Protein AF-A0A2T2UCF2-F1 (afdb_monomer_lite)

Structure (mmCIF, N/CA/C/O backbone):
data_AF-A0A2T2UCF2-F1
#
_entry.id   AF-A0A2T2UCF2-F1
#
loop_
_atom_site.group_PDB
_atom_site.id
_atom_site.type_symbol
_atom_site.label_atom_id
_atom_site.label_alt_id
_atom_site.label_comp_id
_atom_site.label_asym_id
_atom_site.label_entity_id
_atom_site.label_seq_id
_atom_site.pdbx_PDB_ins_code
_atom_site.Cartn_x
_atom_site.Cartn_y
_atom_site.Cartn_z
_atom_site.occupancy
_atom_site.B_iso_or_equiv
_atom_site.auth_seq_id
_atom_site.auth_comp_id
_atom_site.auth_asym_id
_atom_site.auth_atom_id
_atom_site.pdbx_PDB_model_num
ATOM 1 N N . MET A 1 1 ? -23.569 41.571 60.015 1.00 49.88 1 MET A N 1
ATOM 2 C CA . MET A 1 1 ? -22.313 40.827 59.769 1.00 49.88 1 MET A CA 1
ATOM 3 C C . MET A 1 1 ? -22.209 40.554 58.275 1.00 49.88 1 MET A C 1
ATOM 5 O O . MET A 1 1 ? -23.110 39.932 57.734 1.00 49.88 1 MET A O 1
ATOM 9 N N . LEU A 1 2 ? -21.183 41.086 57.600 1.00 51.53 2 LEU A N 1
ATOM 10 C CA . LEU A 1 2 ? -20.916 40.811 56.183 1.00 51.53 2 LEU A CA 1
ATOM 11 C C . LEU A 1 2 ? -20.253 39.430 56.055 1.00 51.53 2 LEU A C 1
ATOM 13 O O . LEU A 1 2 ? -19.164 39.245 56.591 1.00 51.53 2 LEU A O 1
ATOM 17 N N . ALA A 1 3 ? -20.859 38.495 55.322 1.00 48.12 3 ALA A N 1
ATOM 18 C CA . ALA A 1 3 ? -20.198 37.257 54.909 1.00 48.12 3 ALA A CA 1
ATOM 19 C C . ALA A 1 3 ? -19.777 37.379 53.437 1.00 48.12 3 ALA A C 1
ATOM 21 O O . ALA A 1 3 ? -20.609 37.532 52.544 1.00 48.12 3 ALA A O 1
ATOM 22 N N . ARG A 1 4 ? -18.463 37.376 53.204 1.00 56.81 4 ARG A N 1
ATOM 23 C CA . ARG A 1 4 ? -17.837 37.440 51.882 1.00 56.81 4 ARG A CA 1
ATOM 24 C C . ARG A 1 4 ? -17.717 36.035 51.274 1.00 56.81 4 ARG A C 1
ATOM 26 O O . ARG A 1 4 ? -17.168 35.147 51.909 1.00 56.81 4 ARG A O 1
ATOM 33 N N . SER A 1 5 ? -18.206 35.917 50.036 1.00 54.03 5 SER A N 1
ATOM 34 C CA . SER A 1 5 ? -17.665 35.187 48.869 1.00 54.03 5 SER A CA 1
ATOM 35 C C . SER A 1 5 ? -17.020 33.799 49.024 1.00 54.03 5 SER A C 1
ATOM 37 O O . SER A 1 5 ? -15.980 33.661 49.657 1.00 54.03 5 SER A O 1
ATOM 39 N N . SER A 1 6 ? -17.453 32.853 48.184 1.00 48.22 6 SER A N 1
ATOM 40 C CA . SER A 1 6 ? -16.527 32.170 47.260 1.00 48.22 6 SER A CA 1
ATOM 41 C C . SER A 1 6 ? -17.286 31.570 46.067 1.00 48.22 6 SER A C 1
ATOM 43 O O . SER A 1 6 ? -18.124 30.687 46.212 1.00 48.22 6 SER A O 1
ATOM 45 N N . THR A 1 7 ? -17.026 32.086 44.868 1.00 60.72 7 THR A N 1
ATOM 46 C CA . THR A 1 7 ? -17.345 31.425 43.598 1.00 60.72 7 THR A CA 1
ATOM 47 C C . THR A 1 7 ? -16.219 30.434 43.287 1.00 60.72 7 THR A C 1
ATOM 49 O O . THR A 1 7 ? -15.051 30.825 43.363 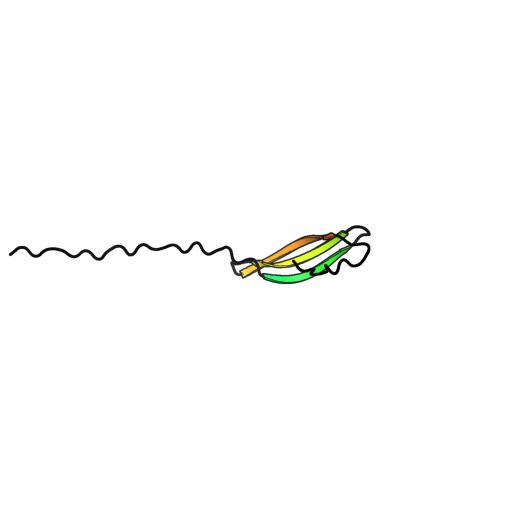1.00 60.72 7 THR A O 1
ATOM 52 N N . PRO A 1 8 ? -16.499 29.163 42.944 1.00 52.25 8 PRO A N 1
ATOM 53 C CA . PRO A 1 8 ? -15.447 28.253 42.516 1.00 52.25 8 PRO A CA 1
ATOM 54 C C . PRO A 1 8 ? -14.924 28.679 41.141 1.00 52.25 8 PRO A C 1
ATOM 56 O O . PRO A 1 8 ? -15.686 28.954 40.214 1.00 52.25 8 PRO A O 1
ATOM 59 N N . ALA A 1 9 ? -13.600 28.759 41.044 1.00 57.06 9 ALA A N 1
ATOM 60 C CA . ALA A 1 9 ? -12.871 29.129 39.845 1.00 57.06 9 ALA A CA 1
ATOM 61 C C . ALA A 1 9 ? -13.186 28.179 38.680 1.00 57.06 9 ALA A C 1
ATOM 63 O O . ALA A 1 9 ? -13.100 26.957 38.812 1.00 57.06 9 ALA A O 1
ATOM 64 N N . THR A 1 10 ? -13.488 28.760 37.519 1.00 51.69 10 THR A N 1
ATOM 65 C CA . THR A 1 10 ? -13.478 28.082 36.221 1.00 51.69 10 THR A CA 1
ATOM 66 C C . THR A 1 10 ? -12.100 27.463 36.003 1.00 51.69 10 THR A C 1
ATOM 68 O O . THR A 1 10 ? -11.134 28.162 35.696 1.00 51.69 10 THR A O 1
ATOM 71 N N . VAL A 1 11 ? -11.995 26.145 36.175 1.00 57.81 11 VAL A N 1
ATOM 72 C CA . VAL A 1 11 ? -10.802 25.386 35.797 1.00 57.81 11 VAL A CA 1
ATOM 73 C C . VAL A 1 11 ? -10.711 25.439 34.278 1.00 57.81 11 VAL A C 1
ATOM 75 O O . VAL A 1 11 ? -11.549 24.875 33.574 1.00 57.81 11 VAL A O 1
ATOM 78 N N . GLY A 1 12 ? -9.714 26.173 33.782 1.00 46.03 12 GLY A N 1
ATOM 79 C CA . GLY A 1 12 ? -9.397 26.261 32.366 1.00 46.03 12 GLY A CA 1
ATOM 80 C C . GLY A 1 12 ? -9.277 24.861 31.780 1.00 46.03 12 GLY A C 1
ATOM 81 O O . GLY A 1 12 ? -8.387 24.093 32.143 1.00 46.03 12 GLY A O 1
ATOM 82 N N . ASN A 1 13 ? -10.203 24.521 30.886 1.00 49.66 13 ASN A N 1
ATOM 83 C CA . ASN A 1 13 ? -10.131 23.309 30.094 1.00 49.66 13 ASN A CA 1
ATOM 84 C C . ASN A 1 13 ? -8.966 23.488 29.114 1.00 49.66 13 ASN A C 1
ATOM 86 O O . ASN A 1 13 ? -9.133 24.024 28.020 1.00 49.66 13 ASN A O 1
ATOM 90 N N . THR A 1 14 ? -7.760 23.119 29.544 1.00 53.59 14 THR A N 1
ATOM 91 C CA . THR A 1 14 ? -6.587 23.050 28.677 1.00 53.59 14 THR A CA 1
ATOM 92 C C . THR A 1 14 ? -6.860 21.958 27.653 1.00 53.59 14 THR A C 1
ATOM 94 O O . THR A 1 14 ? -6.575 20.781 27.881 1.00 53.59 14 THR A O 1
ATOM 97 N N . THR A 1 15 ? -7.453 22.342 26.523 1.00 54.38 15 THR A N 1
ATOM 98 C CA . THR A 1 15 ? -7.622 21.493 25.349 1.00 54.38 15 THR A CA 1
ATOM 99 C C . THR A 1 15 ? -6.228 21.078 24.901 1.00 54.38 15 THR A C 1
ATOM 101 O O . THR A 1 15 ? -5.553 21.796 24.166 1.00 54.38 15 THR A O 1
ATOM 104 N N . ARG A 1 16 ? -5.750 19.929 25.393 1.00 55.81 16 ARG A N 1
ATOM 105 C CA . ARG A 1 16 ? -4.543 19.285 24.877 1.00 55.81 16 ARG A CA 1
ATOM 106 C C . ARG A 1 16 ? -4.753 19.148 23.376 1.00 55.81 16 ARG A C 1
ATOM 108 O O . ARG A 1 16 ? -5.564 18.327 22.947 1.00 55.81 16 ARG A O 1
ATOM 115 N N . VAL A 1 17 ? -4.031 19.945 22.592 1.00 56.22 17 VAL A N 1
ATOM 116 C CA . VAL A 1 17 ? -3.892 19.744 21.153 1.00 56.22 17 VAL A CA 1
ATOM 117 C C . VAL A 1 17 ? -3.355 18.325 21.000 1.00 56.22 17 VAL A C 1
ATOM 119 O O . VAL A 1 17 ? -2.183 18.057 21.267 1.00 56.22 17 VAL A O 1
ATOM 122 N N . ARG A 1 18 ? -4.239 17.366 20.699 1.00 64.00 18 ARG A N 1
ATOM 123 C CA . ARG A 1 18 ? -3.853 15.969 20.508 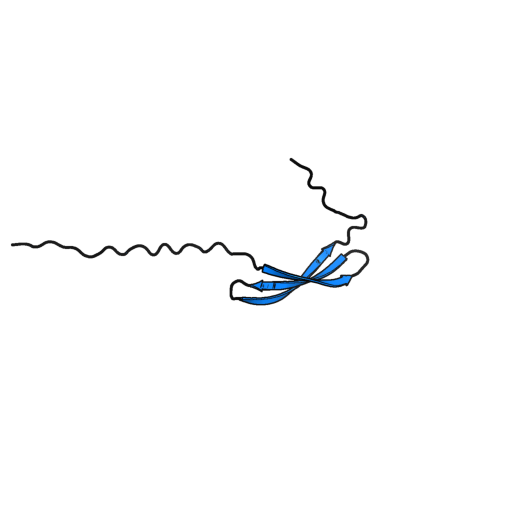1.00 64.00 18 ARG A CA 1
ATOM 124 C C . ARG A 1 18 ? -3.017 15.930 19.238 1.00 64.00 18 ARG A C 1
ATOM 126 O O . ARG A 1 18 ? -3.587 15.826 18.151 1.00 64.00 18 ARG A O 1
ATOM 133 N N . MET A 1 19 ? -1.691 16.016 19.395 1.00 59.16 19 MET A N 1
ATOM 134 C CA . MET A 1 19 ? -0.704 15.821 18.328 1.00 59.16 19 MET A CA 1
ATOM 135 C C . MET A 1 19 ? -1.190 14.713 17.404 1.00 59.16 19 MET A C 1
ATOM 137 O O . MET A 1 19 ? -1.638 13.671 17.896 1.00 59.16 19 MET A O 1
ATOM 141 N N . SER A 1 20 ? -1.206 14.962 16.095 1.00 69.06 20 SER A N 1
ATOM 142 C CA . SER A 1 20 ? -1.805 14.056 15.124 1.00 69.06 20 SER A CA 1
ATOM 143 C C . SER A 1 20 ? -1.076 12.704 15.080 1.00 69.06 20 SER A C 1
ATOM 145 O O . SER A 1 20 ? -0.128 12.501 14.339 1.00 69.06 20 SER A O 1
ATOM 147 N N . ALA A 1 21 ? -1.498 11.764 15.925 1.00 79.31 21 ALA A N 1
ATOM 148 C CA . ALA A 1 21 ? -1.198 10.343 15.859 1.00 79.31 21 ALA A CA 1
ATOM 149 C C . ALA A 1 21 ? -1.366 9.887 14.415 1.00 79.31 21 ALA A C 1
ATOM 151 O O . ALA A 1 21 ? -2.449 9.997 13.835 1.00 79.31 21 ALA A O 1
ATOM 152 N N . LYS A 1 22 ? -0.252 9.451 13.842 1.00 88.00 22 LYS A N 1
ATOM 153 C CA . LYS A 1 22 ? -0.185 9.021 12.456 1.00 88.00 22 LYS A CA 1
ATOM 154 C C . LYS A 1 22 ? -1.074 7.781 12.269 1.00 88.00 22 LYS A C 1
ATOM 156 O O . LYS A 1 22 ? -1.195 6.993 13.209 1.00 88.00 22 LYS A O 1
ATOM 161 N N . PRO A 1 23 ? -1.684 7.602 11.087 1.00 91.81 23 PRO A N 1
ATOM 162 C CA . PRO A 1 23 ? -2.352 6.356 10.734 1.00 91.81 23 PRO A CA 1
ATOM 163 C C . PRO A 1 23 ? -1.430 5.143 10.898 1.00 91.81 23 PRO A C 1
ATOM 165 O O . PRO A 1 23 ? -0.215 5.248 10.707 1.00 91.81 23 PRO A O 1
ATOM 168 N N . GLN A 1 24 ? -2.009 3.990 11.227 1.00 95.44 24 GLN A N 1
ATOM 169 C CA . GLN A 1 24 ? -1.287 2.722 11.310 1.00 95.44 24 GLN A CA 1
ATOM 170 C C . GLN A 1 24 ? -1.305 2.027 9.947 1.00 95.44 24 GLN A C 1
ATOM 172 O O . GLN A 1 24 ? -2.371 1.869 9.359 1.00 95.44 24 GLN A O 1
ATOM 177 N N . ILE A 1 25 ? -0.147 1.563 9.470 1.00 96.12 25 ILE A N 1
ATOM 178 C CA . ILE A 1 25 ? -0.072 0.692 8.289 1.00 96.12 25 ILE A CA 1
ATOM 179 C C . ILE A 1 25 ? -0.492 -0.719 8.703 1.00 96.12 25 ILE A C 1
ATOM 181 O O . ILE A 1 25 ? 0.105 -1.297 9.612 1.00 96.12 25 ILE A O 1
ATOM 185 N N . LEU A 1 26 ? -1.515 -1.256 8.044 1.00 97.00 26 LEU A N 1
ATOM 186 C CA . LEU A 1 26 ? -2.011 -2.617 8.254 1.00 97.00 26 LEU A CA 1
ATOM 187 C C . LEU A 1 26 ? -1.342 -3.598 7.292 1.00 97.00 26 LEU A C 1
ATOM 189 O O . LEU A 1 26 ? -0.891 -4.663 7.704 1.00 97.00 26 LEU A O 1
ATOM 193 N N . ALA A 1 27 ? -1.261 -3.218 6.018 1.00 95.56 27 ALA A N 1
ATOM 194 C CA . ALA A 1 27 ? -0.651 -4.023 4.975 1.00 95.56 27 ALA A CA 1
ATOM 195 C C . ALA A 1 27 ? -0.025 -3.135 3.899 1.00 95.56 27 ALA A C 1
ATOM 197 O O . ALA A 1 27 ? -0.385 -1.973 3.704 1.00 95.56 27 ALA A O 1
ATOM 198 N N . THR A 1 28 ? 0.947 -3.695 3.190 1.00 97.06 28 THR A N 1
ATOM 199 C CA . THR A 1 28 ? 1.509 -3.101 1.980 1.00 97.06 28 THR A CA 1
ATOM 200 C C . THR A 1 28 ? 1.674 -4.208 0.959 1.00 97.06 28 THR A C 1
ATOM 202 O O . THR A 1 28 ? 2.274 -5.241 1.261 1.00 97.06 28 THR A O 1
ATOM 205 N N . ARG A 1 29 ? 1.135 -4.005 -0.241 1.00 95.19 29 ARG A N 1
ATOM 206 C CA . ARG A 1 29 ? 1.205 -4.983 -1.328 1.00 95.19 29 ARG A CA 1
ATOM 207 C C . ARG A 1 29 ? 1.547 -4.307 -2.641 1.00 95.19 29 ARG A C 1
ATOM 209 O O . ARG A 1 29 ? 1.052 -3.224 -2.933 1.00 95.19 29 ARG A O 1
ATOM 216 N N . ARG A 1 30 ? 2.358 -4.975 -3.452 1.00 95.69 30 ARG A N 1
ATOM 217 C CA . ARG A 1 30 ? 2.644 -4.543 -4.819 1.00 95.69 30 ARG A CA 1
ATOM 218 C C . ARG A 1 30 ? 1.381 -4.708 -5.663 1.00 95.69 30 ARG A C 1
ATOM 220 O O . ARG A 1 30 ? 0.846 -5.812 -5.720 1.00 95.69 30 ARG A O 1
ATOM 227 N N . VAL A 1 31 ? 0.911 -3.632 -6.293 1.00 96.94 31 VAL A N 1
ATOM 228 C CA . VAL A 1 31 ? -0.265 -3.667 -7.186 1.00 96.94 31 VAL A CA 1
ATOM 229 C C . VAL A 1 31 ? 0.119 -3.515 -8.655 1.00 96.94 31 VAL A C 1
ATOM 231 O O . VAL A 1 31 ? -0.526 -4.107 -9.512 1.00 96.94 31 VAL A O 1
ATOM 234 N N . ALA A 1 32 ? 1.204 -2.794 -8.950 1.00 95.44 32 ALA A N 1
ATOM 235 C CA . ALA A 1 32 ? 1.761 -2.703 -10.296 1.00 95.44 32 ALA A CA 1
ATOM 236 C C . ALA A 1 32 ? 3.277 -2.484 -10.266 1.00 95.44 32 ALA A C 1
ATOM 238 O O . ALA A 1 32 ? 3.839 -1.957 -9.303 1.00 95.44 32 ALA A O 1
ATOM 239 N N . GLU A 1 33 ? 3.949 -2.866 -11.347 1.00 95.00 33 GLU A N 1
ATOM 240 C CA . GLU A 1 33 ? 5.393 -2.724 -11.498 1.00 95.00 33 GLU A CA 1
ATOM 241 C C . GLU A 1 33 ? 5.757 -2.409 -12.949 1.00 95.00 33 GLU A C 1
ATOM 243 O O . GLU A 1 33 ? 5.218 -3.004 -13.880 1.00 95.00 33 GLU A O 1
ATOM 248 N N . ASN A 1 34 ? 6.722 -1.508 -13.137 1.00 93.19 34 ASN A N 1
ATOM 249 C CA . ASN A 1 34 ? 7.446 -1.368 -14.393 1.00 93.19 34 ASN A CA 1
ATOM 250 C C . ASN A 1 34 ? 8.964 -1.292 -14.139 1.00 93.19 34 ASN A C 1
ATOM 252 O O . ASN A 1 34 ? 9.450 -1.519 -13.028 1.00 93.19 34 ASN A O 1
ATOM 256 N N . ARG A 1 35 ? 9.744 -0.991 -15.182 1.00 89.69 35 ARG A N 1
ATOM 257 C CA . ARG A 1 35 ? 11.211 -0.906 -15.098 1.00 89.69 35 ARG A CA 1
ATOM 258 C C . ARG A 1 35 ? 11.735 0.195 -14.162 1.00 89.69 35 ARG A C 1
ATOM 260 O O . ARG A 1 35 ? 12.823 0.041 -13.621 1.00 89.69 35 ARG A O 1
ATOM 267 N N . LEU A 1 36 ? 11.006 1.293 -13.994 1.00 90.00 36 LEU A N 1
ATOM 268 C CA . LEU A 1 36 ? 11.458 2.502 -13.295 1.00 90.00 36 LEU A CA 1
ATOM 269 C C . LEU A 1 36 ? 10.829 2.666 -11.909 1.00 90.00 36 LEU A C 1
ATOM 271 O O . LEU A 1 36 ? 11.453 3.203 -10.994 1.00 90.00 36 LEU A O 1
ATOM 275 N N . PHE A 1 37 ? 9.594 2.209 -11.736 1.00 92.75 37 PHE A N 1
ATOM 276 C CA . PHE A 1 37 ? 8.840 2.395 -10.512 1.00 92.75 37 PHE A CA 1
ATOM 277 C C . PHE A 1 37 ? 7.875 1.249 -10.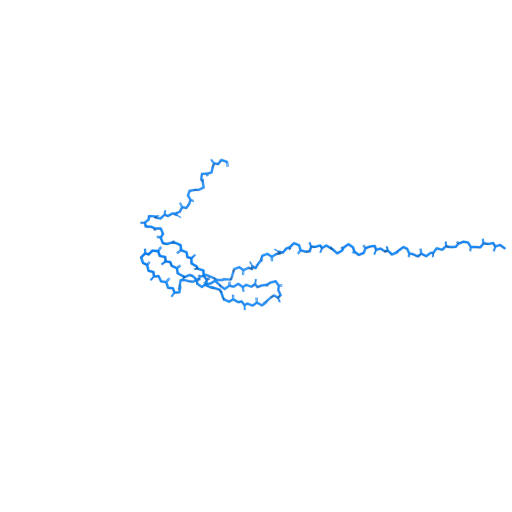262 1.00 92.75 37 PHE A C 1
ATOM 279 O O . PHE A 1 37 ? 7.632 0.363 -11.084 1.00 92.75 37 PHE A O 1
ATOM 286 N N . THR A 1 38 ? 7.340 1.287 -9.058 1.00 95.44 38 THR A N 1
ATOM 287 C CA . THR A 1 38 ? 6.409 0.310 -8.538 1.00 95.44 38 THR A CA 1
ATOM 288 C C . THR A 1 38 ? 5.285 1.054 -7.838 1.00 95.44 38 THR A C 1
ATOM 290 O O . THR A 1 38 ? 5.511 2.137 -7.292 1.00 95.44 38 THR A O 1
ATOM 293 N N . ILE A 1 39 ? 4.079 0.507 -7.894 1.00 96.19 39 ILE A N 1
ATOM 294 C CA . ILE A 1 39 ? 2.918 1.040 -7.188 1.00 96.19 39 ILE A CA 1
ATOM 295 C C . ILE A 1 39 ? 2.585 0.049 -6.084 1.00 96.19 39 ILE A C 1
ATOM 297 O O . ILE A 1 39 ? 2.352 -1.135 -6.346 1.00 96.19 39 ILE A O 1
ATOM 301 N N . ASP A 1 40 ? 2.588 0.536 -4.851 1.00 97.31 40 ASP A N 1
ATOM 302 C CA . ASP A 1 40 ? 2.178 -0.220 -3.679 1.00 97.31 40 ASP A CA 1
ATOM 303 C C . ASP A 1 40 ? 0.787 0.246 -3.238 1.00 97.31 40 ASP A C 1
ATOM 305 O O . ASP A 1 40 ? 0.563 1.440 -3.049 1.00 97.31 40 ASP A O 1
ATOM 309 N N . GLY A 1 41 ? -0.125 -0.697 -3.027 1.00 97.62 41 GLY A N 1
ATOM 310 C CA . GLY A 1 41 ? -1.328 -0.467 -2.239 1.00 97.62 41 GLY A CA 1
ATOM 311 C C . GLY A 1 41 ? -0.974 -0.524 -0.755 1.00 97.62 41 GLY A C 1
ATOM 312 O O . GLY A 1 41 ? -0.311 -1.467 -0.310 1.00 97.62 41 GLY A O 1
ATOM 313 N N . VAL A 1 42 ? -1.394 0.483 0.003 1.00 97.88 42 VAL A N 1
ATOM 314 C CA . VAL A 1 42 ? -1.139 0.632 1.435 1.00 97.88 42 VAL A CA 1
ATOM 315 C C . VAL A 1 42 ? -2.474 0.732 2.154 1.00 97.88 42 VAL A C 1
ATOM 317 O O . VAL A 1 42 ? -3.185 1.730 2.034 1.00 97.88 42 VAL A O 1
ATOM 320 N N . ASP A 1 43 ? -2.783 -0.294 2.937 1.00 97.88 43 ASP A N 1
ATOM 321 C CA . ASP A 1 43 ? -3.966 -0.301 3.786 1.00 97.88 43 ASP A CA 1
ATOM 322 C C . ASP A 1 43 ? -3.631 0.404 5.102 1.00 97.88 43 ASP A C 1
ATOM 324 O O . ASP A 1 43 ? -2.705 0.007 5.821 1.00 97.88 43 ASP A O 1
ATOM 328 N N . LEU A 1 44 ? -4.372 1.465 5.417 1.00 97.31 44 LEU A N 1
ATOM 329 C CA . LEU A 1 44 ? -4.185 2.282 6.611 1.00 97.31 44 LEU A CA 1
A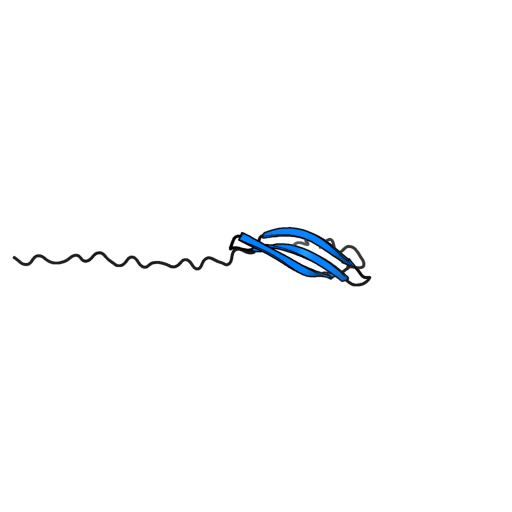TOM 330 C C . LEU A 1 44 ? -5.400 2.199 7.530 1.00 97.31 44 LEU A C 1
ATOM 332 O O . LEU A 1 44 ? -6.535 2.340 7.078 1.00 97.31 44 LEU A O 1
ATOM 336 N N . ARG A 1 45 ? -5.148 2.095 8.837 1.00 96.25 45 ARG A N 1
ATOM 337 C CA . ARG A 1 45 ? -6.130 2.416 9.875 1.00 96.25 45 ARG A CA 1
ATOM 338 C C . ARG A 1 45 ? -5.952 3.865 10.312 1.00 96.25 45 ARG A C 1
ATOM 340 O O . ARG A 1 45 ? -4.903 4.243 10.844 1.00 96.25 45 ARG A O 1
ATOM 347 N N . LEU A 1 46 ? -6.979 4.670 10.074 1.00 93.75 46 LEU A N 1
ATOM 348 C CA . LEU A 1 46 ? -7.057 6.073 10.457 1.00 93.75 46 LEU A CA 1
ATOM 349 C C . LEU A 1 46 ? -7.403 6.215 11.949 1.00 93.75 46 LEU A C 1
ATOM 351 O O . LEU A 1 46 ? -7.708 5.248 12.650 1.00 93.75 46 LEU A O 1
ATOM 355 N N . ARG A 1 47 ? -7.317 7.445 12.462 1.00 89.00 47 ARG A N 1
ATOM 356 C CA . ARG A 1 47 ? -7.480 7.746 13.898 1.00 89.00 47 ARG A CA 1
ATOM 357 C C . ARG A 1 47 ? -8.884 7.485 14.430 1.00 89.00 47 ARG A C 1
ATOM 359 O O . ARG A 1 47 ? -9.029 7.152 15.600 1.00 89.00 47 ARG A O 1
ATOM 366 N N . ASP A 1 48 ? -9.885 7.669 13.584 1.00 90.56 48 ASP A N 1
ATOM 367 C CA . ASP A 1 48 ? -11.291 7.359 13.854 1.00 90.56 48 ASP A CA 1
ATOM 368 C C . ASP A 1 48 ? -11.581 5.848 13.799 1.00 90.56 48 ASP A C 1
ATOM 370 O O . ASP A 1 48 ? -12.698 5.417 14.065 1.00 90.56 48 ASP A O 1
ATOM 374 N N . GLY A 1 49 ? -10.570 5.031 13.486 1.00 91.50 49 GLY A N 1
ATOM 375 C CA . GLY A 1 49 ? -10.698 3.591 13.321 1.00 91.50 49 GLY A CA 1
ATOM 376 C C . GLY A 1 49 ? -11.140 3.170 11.923 1.00 91.50 49 GLY A C 1
ATOM 377 O O . GLY A 1 49 ? -11.160 1.965 11.667 1.00 91.50 49 GLY A O 1
ATOM 378 N N . ALA A 1 50 ? -11.432 4.113 11.021 1.00 94.94 50 ALA A N 1
ATOM 379 C CA . ALA A 1 50 ? -11.748 3.804 9.636 1.00 94.94 50 ALA A CA 1
ATOM 380 C C . ALA A 1 50 ? -10.539 3.178 8.932 1.00 94.94 50 ALA A C 1
ATOM 382 O O . ALA A 1 50 ? -9.382 3.465 9.253 1.00 94.94 50 ALA A O 1
ATOM 383 N N . THR A 1 51 ? -10.817 2.313 7.961 1.00 97.25 51 THR A N 1
ATOM 384 C CA . THR A 1 51 ? -9.787 1.708 7.113 1.00 97.25 51 THR A CA 1
ATOM 385 C C . THR A 1 51 ? -9.907 2.272 5.708 1.00 97.25 51 THR A C 1
ATOM 387 O O . THR A 1 51 ? -11.009 2.360 5.171 1.00 97.25 51 THR A O 1
ATOM 390 N N . ALA A 1 52 ? -8.777 2.656 5.122 1.00 96.38 52 ALA A N 1
ATOM 391 C CA . ALA A 1 52 ? -8.703 3.163 3.759 1.00 96.38 52 ALA A CA 1
ATOM 392 C C . ALA A 1 52 ? -7.473 2.591 3.048 1.00 96.38 52 ALA A C 1
ATOM 394 O O . ALA A 1 52 ? -6.418 2.423 3.662 1.00 96.38 52 ALA A O 1
ATOM 395 N N . CYS A 1 53 ? -7.616 2.318 1.752 1.00 97.62 53 CYS A N 1
ATOM 396 C CA . CYS A 1 53 ? -6.524 1.887 0.886 1.00 97.62 53 CYS A CA 1
ATOM 397 C C . CYS A 1 53 ? -6.025 3.085 0.073 1.00 97.62 53 CYS A C 1
ATOM 399 O O . CYS A 1 53 ? -6.820 3.781 -0.560 1.00 97.62 53 CYS A O 1
ATOM 401 N N . PHE A 1 54 ? -4.715 3.315 0.096 1.00 97.50 54 PHE A N 1
ATOM 402 C CA . PHE A 1 54 ? -4.040 4.334 -0.702 1.00 97.50 54 PHE A CA 1
ATOM 403 C C . PHE A 1 54 ? -3.041 3.688 -1.652 1.00 97.50 54 PHE A C 1
ATOM 405 O O . PHE A 1 54 ? -2.454 2.657 -1.337 1.00 97.50 54 PHE A O 1
ATOM 412 N N . GLU A 1 55 ? -2.779 4.339 -2.779 1.00 97.50 55 GLU A N 1
ATOM 413 C CA . GLU A 1 55 ? -1.685 3.959 -3.667 1.00 97.50 55 GLU A CA 1
ATOM 414 C C . GLU A 1 55 ? -0.470 4.856 -3.430 1.00 97.50 55 GLU A C 1
ATOM 416 O O . GLU A 1 55 ? -0.586 6.075 -3.279 1.00 97.50 55 GLU A O 1
ATOM 421 N N . ARG A 1 56 ? 0.716 4.245 -3.398 1.00 95.19 56 ARG A N 1
ATOM 422 C CA . ARG A 1 56 ? 1.992 4.943 -3.257 1.00 95.19 56 ARG A CA 1
ATOM 423 C C . ARG A 1 56 ? 2.958 4.512 -4.350 1.00 95.19 56 ARG A C 1
ATOM 425 O O . ARG A 1 56 ? 3.224 3.326 -4.528 1.00 95.19 56 ARG A O 1
ATOM 432 N N . LEU A 1 57 ? 3.548 5.499 -5.017 1.00 95.50 57 LEU A N 1
ATOM 433 C CA . LEU A 1 57 ? 4.680 5.302 -5.918 1.00 95.50 57 LEU A CA 1
ATOM 434 C C . LEU A 1 57 ? 5.964 5.053 -5.117 1.00 95.50 57 LEU A C 1
ATOM 436 O O . LEU A 1 57 ? 6.325 5.848 -4.248 1.00 95.50 57 LEU A O 1
ATOM 440 N N . SER A 1 58 ? 6.675 3.980 -5.453 1.00 90.25 58 SER A N 1
ATOM 441 C CA . SER A 1 58 ? 7.977 3.635 -4.880 1.00 90.25 58 SER A CA 1
ATOM 442 C C . SER A 1 58 ? 8.996 3.441 -6.015 1.00 90.25 58 SER A C 1
ATOM 444 O O . SER A 1 58 ? 8.716 2.691 -6.960 1.00 90.25 58 SER A O 1
ATOM 446 N N . PRO A 1 59 ? 10.174 4.093 -5.967 1.00 86.94 59 PRO A N 1
ATOM 447 C CA . PRO A 1 59 ? 11.178 3.969 -7.019 1.00 86.94 59 PRO A CA 1
ATOM 448 C C . PRO A 1 59 ? 11.724 2.542 -7.084 1.00 86.94 59 PRO A C 1
ATOM 450 O O . PRO A 1 59 ? 12.034 1.928 -6.059 1.00 86.94 59 PRO A O 1
ATOM 453 N N . ARG A 1 60 ? 11.898 2.019 -8.300 1.00 77.75 60 ARG A N 1
ATOM 454 C CA . ARG A 1 60 ? 12.590 0.750 -8.515 1.00 77.75 60 ARG A CA 1
ATOM 455 C C . ARG A 1 60 ? 14.076 1.060 -8.638 1.00 77.75 60 ARG A C 1
ATOM 457 O O . ARG A 1 60 ? 14.550 1.402 -9.713 1.00 77.75 60 ARG A O 1
ATOM 464 N N . SER A 1 61 ? 14.812 1.004 -7.529 1.00 67.00 61 SER A N 1
ATOM 465 C CA . SER A 1 61 ? 16.267 1.190 -7.598 1.00 67.00 61 SER A CA 1
ATOM 466 C C . SER A 1 61 ? 16.892 0.074 -8.455 1.00 67.00 61 SER A C 1
ATOM 468 O O . SER A 1 61 ? 16.715 -1.095 -8.105 1.00 67.00 61 SER A O 1
ATOM 470 N N . PRO A 1 62 ? 17.631 0.389 -9.543 1.00 55.50 62 PRO A N 1
ATOM 471 C CA . PRO A 1 62 ? 18.287 -0.616 -10.392 1.00 55.50 62 PRO A CA 1
ATOM 472 C C . PRO A 1 62 ? 19.436 -1.372 -9.702 1.00 55.50 62 PRO A C 1
ATOM 474 O O . PRO A 1 62 ? 19.934 -2.355 -10.235 1.00 55.50 62 PRO A O 1
ATOM 477 N N . GLY A 1 63 ? 19.846 -0.941 -8.510 1.00 50.56 63 GLY A N 1
ATOM 478 C CA . GLY A 1 63 ? 20.725 -1.672 -7.604 1.00 50.56 63 GLY A CA 1
ATOM 479 C C . GLY A 1 63 ? 20.188 -1.485 -6.194 1.00 50.56 63 GLY A C 1
ATOM 480 O O . GLY A 1 63 ? 19.852 -0.365 -5.824 1.00 50.56 63 GLY A O 1
ATOM 481 N N . GLY A 1 64 ? 20.018 -2.573 -5.442 1.00 50.06 64 GLY A N 1
ATOM 482 C CA . GLY A 1 64 ? 19.317 -2.579 -4.160 1.00 50.06 64 GLY A CA 1
ATOM 483 C C . GLY A 1 64 ? 19.763 -1.463 -3.217 1.00 50.06 64 GLY A C 1
ATOM 484 O O . GLY A 1 64 ? 20.752 -1.602 -2.504 1.00 50.06 64 GLY A O 1
ATOM 485 N N . ALA A 1 65 ? 18.977 -0.393 -3.137 1.00 49.03 65 ALA A N 1
ATOM 486 C CA . ALA A 1 65 ? 19.087 0.588 -2.075 1.00 49.03 65 ALA A CA 1
ATOM 487 C C . ALA A 1 65 ? 18.445 0.000 -0.807 1.00 49.03 65 ALA A C 1
ATOM 489 O O . ALA A 1 65 ? 17.416 0.464 -0.319 1.00 49.03 65 ALA A O 1
ATOM 490 N N . ARG A 1 66 ? 19.078 -1.041 -0.245 1.00 51.81 66 ARG A N 1
ATOM 491 C CA . ARG A 1 66 ? 19.140 -1.156 1.211 1.00 51.81 66 ARG A CA 1
ATOM 492 C C . ARG A 1 66 ? 19.907 0.084 1.645 1.00 51.81 66 ARG A C 1
ATOM 494 O O . ARG A 1 66 ? 21.129 0.107 1.535 1.00 51.81 66 ARG A O 1
ATOM 501 N N . GLY A 1 67 ? 19.181 1.133 2.026 1.00 48.81 67 GLY A N 1
ATOM 502 C CA . GLY A 1 67 ? 19.776 2.331 2.595 1.00 48.81 67 GLY A CA 1
ATOM 503 C C . GLY A 1 67 ? 20.721 1.911 3.712 1.00 48.81 67 GLY A C 1
ATOM 504 O O . GLY A 1 67 ? 20.278 1.401 4.745 1.00 48.81 67 GLY A O 1
ATOM 505 N N . ARG A 1 68 ? 22.024 2.058 3.462 1.00 48.44 68 ARG A N 1
ATOM 506 C CA . ARG A 1 68 ? 23.034 2.040 4.507 1.00 48.44 68 ARG A CA 1
ATOM 507 C C . ARG A 1 68 ? 22.627 3.111 5.509 1.00 48.44 68 ARG A C 1
ATOM 509 O O . ARG A 1 68 ? 22.449 4.269 5.142 1.00 48.44 68 ARG A O 1
ATOM 516 N N . ARG A 1 69 ? 22.414 2.703 6.759 1.00 54.69 69 ARG A N 1
ATOM 517 C CA . ARG A 1 69 ? 22.445 3.630 7.886 1.00 54.69 69 ARG A CA 1
ATOM 518 C C . ARG A 1 69 ? 23.914 3.904 8.179 1.00 54.69 69 ARG A C 1
ATOM 520 O O . ARG A 1 69 ? 24.484 3.272 9.058 1.00 54.69 69 ARG A O 1
A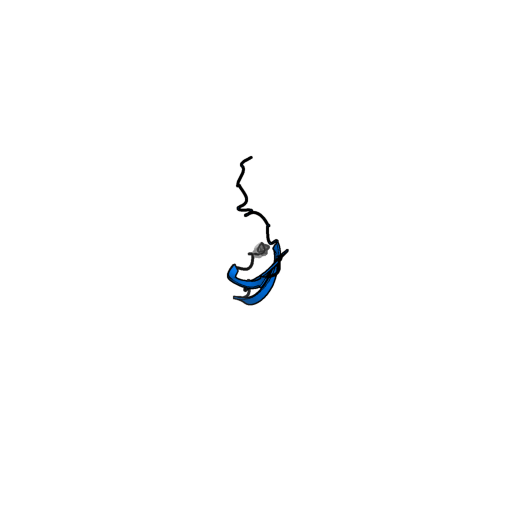TOM 527 N N . ASP A 1 70 ? 24.487 4.818 7.416 1.00 53.47 70 ASP A N 1
ATOM 528 C CA . ASP A 1 70 ? 25.658 5.578 7.837 1.00 53.47 70 ASP A CA 1
ATOM 529 C C . ASP A 1 70 ? 25.025 6.855 8.437 1.00 53.47 70 ASP A C 1
ATOM 531 O O . ASP A 1 70 ? 24.338 7.588 7.735 1.00 53.47 70 ASP A O 1
ATOM 535 N N . GLY A 1 71 ? 24.960 7.073 9.748 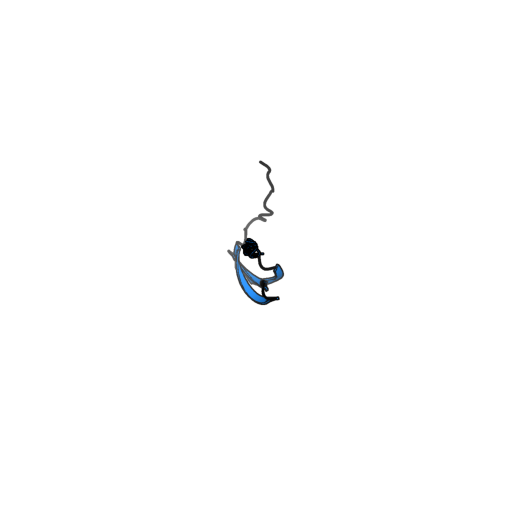1.00 48.88 71 GLY A N 1
ATOM 536 C CA . GLY A 1 71 ? 26.073 6.991 10.676 1.00 48.88 71 GLY A CA 1
ATOM 537 C C . GLY A 1 71 ? 26.787 8.340 10.708 1.00 48.88 71 GLY A C 1
ATOM 538 O O . GLY A 1 71 ? 27.950 8.372 10.341 1.00 48.88 71 GLY A O 1
ATOM 539 N N . TYR A 1 72 ? 26.082 9.413 11.091 1.00 42.47 72 TYR A N 1
ATOM 540 C CA . TYR A 1 72 ? 26.622 10.676 11.614 1.00 42.47 72 TYR A CA 1
ATOM 541 C C . TYR A 1 72 ? 25.599 11.303 12.561 1.00 42.47 72 TYR A C 1
ATOM 543 O O . TYR A 1 72 ? 24.397 11.297 12.202 1.00 42.47 72 TYR A O 1
#

Radius of gyration: 25.86 Å; chains: 1; bounding box: 49×46×75 Å

pLDDT: mean 75.95, std 20.6, range [42.47, 97.88]

Sequence (72 aa):
MLARSSTPATVGNTTRVRMSAKPQILATRRVAENRLFTIDGVDLRLRDGATACFERLSPRSPGGARGRRDGY

Foldseek 3Di:
DDDDDDDDDDDPPPPPPPPQDDWDWPDWDFPDDDPFWTKIWTWTQHPVRDIDIDIDIDTDPPDDPPPPPDDD

Secondary structure (DSSP, 8-state):
------PPP------------PPEEEEEEEEEE-SSEEEEEEEEE-TTS-EEEEEEEEE--SS---------